Protein AF-A0A499V129-F1 (afdb_monomer_lite)

pLDDT: mean 91.71, std 9.93, range [38.5, 97.94]

Radius of gyration: 14.78 Å; chains: 1; bounding box: 38×26×39 Å

Organism: NCBI:txid68175

Sequence (98 aa):
MHANTAADVPARLEALGSTAGLDRAALHSQLAAALSVLVHLVRDRGGRRRIAELHVLDRDRAGFVTTVPAAVWSPEGFERAVGWQRLQRLCARGGGAA

Structure (mmCIF, N/CA/C/O backbone):
data_AF-A0A499V129-F1
#
_entry.id   AF-A0A499V129-F1
#
loop_
_atom_site.group_PDB
_atom_site.id
_atom_site.type_symbol
_atom_site.label_atom_id
_atom_si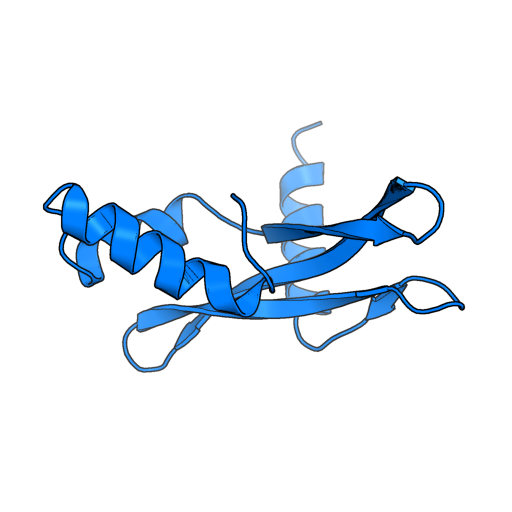te.label_alt_id
_atom_site.label_comp_id
_atom_site.label_asym_id
_atom_site.label_entity_id
_atom_site.label_seq_id
_atom_site.pdbx_PDB_ins_code
_atom_site.Cartn_x
_atom_site.Cartn_y
_atom_site.Cartn_z
_atom_site.occupancy
_atom_site.B_iso_or_equiv
_atom_site.auth_seq_id
_atom_site.auth_comp_id
_atom_site.auth_asym_id
_atom_site.auth_atom_id
_atom_site.pdbx_PDB_model_num
ATOM 1 N N . MET A 1 1 ? 5.605 10.274 -0.723 1.00 82.56 1 MET A N 1
ATOM 2 C CA . MET A 1 1 ? 6.455 9.971 0.448 1.00 82.56 1 MET A CA 1
ATOM 3 C C . MET A 1 1 ? 7.792 9.444 -0.041 1.00 82.56 1 MET A C 1
ATOM 5 O O . MET A 1 1 ? 7.791 8.671 -0.990 1.00 82.56 1 MET A O 1
ATOM 9 N N . HIS A 1 2 ? 8.912 9.869 0.549 1.00 83.31 2 HIS A N 1
ATOM 10 C CA . HIS A 1 2 ? 10.206 9.265 0.234 1.00 83.31 2 HIS A CA 1
ATOM 11 C C . HIS A 1 2 ? 10.385 8.004 1.086 1.00 83.31 2 HIS A C 1
ATOM 13 O O . HIS A 1 2 ? 10.327 8.089 2.313 1.00 83.31 2 HIS A O 1
ATOM 19 N N . ALA A 1 3 ? 10.551 6.857 0.435 1.00 82.38 3 ALA A N 1
ATOM 20 C CA . ALA A 1 3 ? 10.797 5.558 1.048 1.00 82.38 3 ALA A CA 1
ATOM 21 C C . ALA A 1 3 ? 11.691 4.732 0.118 1.00 82.38 3 ALA A C 1
ATOM 23 O O . ALA A 1 3 ? 11.584 4.876 -1.100 1.00 82.38 3 ALA A O 1
ATOM 24 N N . ASN A 1 4 ? 12.569 3.903 0.686 1.00 83.38 4 ASN A N 1
ATOM 25 C CA . ASN A 1 4 ? 13.481 3.077 -0.109 1.00 83.38 4 ASN A CA 1
ATOM 26 C C . ASN A 1 4 ? 12.714 1.958 -0.817 1.00 83.38 4 ASN A C 1
ATOM 28 O O . ASN A 1 4 ? 13.014 1.636 -1.960 1.00 83.38 4 ASN A O 1
ATOM 32 N N . THR A 1 5 ? 11.680 1.428 -0.163 1.00 87.62 5 THR A N 1
ATOM 33 C CA . THR A 1 5 ? 10.738 0.458 -0.725 1.00 87.62 5 THR A CA 1
ATOM 34 C C . THR A 1 5 ? 9.296 0.855 -0.402 1.00 87.62 5 THR A C 1
ATOM 36 O O . THR A 1 5 ? 9.046 1.713 0.448 1.00 87.62 5 THR A O 1
ATOM 39 N N . ALA A 1 6 ? 8.318 0.247 -1.079 1.00 90.00 6 ALA A N 1
ATOM 40 C CA . ALA A 1 6 ? 6.917 0.402 -0.683 1.00 90.00 6 ALA A CA 1
ATOM 41 C C . ALA A 1 6 ? 6.639 -0.226 0.698 1.00 90.00 6 ALA A C 1
ATOM 43 O O . ALA A 1 6 ? 5.853 0.330 1.461 1.00 90.00 6 ALA A O 1
ATOM 44 N N . ALA A 1 7 ? 7.338 -1.313 1.043 1.00 90.88 7 ALA A N 1
ATOM 45 C CA . ALA A 1 7 ? 7.207 -2.003 2.327 1.00 90.88 7 ALA A CA 1
ATOM 46 C C . ALA A 1 7 ? 7.645 -1.155 3.532 1.00 90.88 7 ALA A C 1
ATOM 48 O O . ALA A 1 7 ? 7.134 -1.350 4.631 1.00 90.88 7 ALA A O 1
ATOM 49 N N . ASP A 1 8 ? 8.516 -0.164 3.325 1.00 93.31 8 ASP A N 1
ATOM 50 C CA . ASP A 1 8 ? 8.952 0.756 4.385 1.00 93.31 8 ASP A CA 1
ATOM 51 C C . ASP A 1 8 ? 7.924 1.858 4.694 1.00 93.31 8 ASP A C 1
ATOM 53 O O . ASP A 1 8 ? 8.089 2.616 5.653 1.00 93.31 8 ASP A O 1
ATOM 57 N N . VAL A 1 9 ? 6.886 2.016 3.863 1.00 94.31 9 VAL A N 1
ATOM 58 C CA . VAL A 1 9 ? 5.928 3.127 3.980 1.00 94.31 9 VAL A CA 1
ATOM 59 C C . VAL A 1 9 ? 5.151 3.097 5.303 1.00 94.31 9 VAL A C 1
ATOM 61 O O . VAL A 1 9 ? 5.099 4.154 5.937 1.00 94.31 9 VAL A O 1
ATOM 64 N N . PRO A 1 10 ? 4.595 1.959 5.775 1.00 94.19 10 PRO A N 1
ATOM 65 C CA . PRO A 1 10 ? 3.924 1.907 7.073 1.00 94.19 10 PRO A CA 1
ATOM 66 C C . PRO A 1 10 ? 4.832 2.353 8.222 1.00 94.19 10 PRO A C 1
ATOM 68 O O . PRO A 1 10 ? 4.463 3.261 8.955 1.00 94.19 10 PRO A O 1
ATOM 71 N N . ALA A 1 11 ? 6.057 1.826 8.311 1.00 93.62 11 ALA A N 1
ATOM 72 C CA . ALA A 1 11 ? 7.005 2.189 9.368 1.00 93.62 11 ALA A CA 1
ATOM 73 C C . ALA A 1 11 ? 7.399 3.680 9.332 1.00 93.62 11 ALA A C 1
ATOM 75 O O . ALA A 1 11 ? 7.545 4.329 10.367 1.00 93.62 11 ALA A O 1
ATOM 76 N N . ARG A 1 12 ? 7.540 4.269 8.138 1.00 94.19 12 ARG A N 1
ATOM 77 C CA . ARG A 1 12 ? 7.805 5.713 8.000 1.00 94.19 12 ARG A CA 1
ATOM 78 C C . ARG A 1 12 ? 6.616 6.559 8.435 1.00 94.19 12 ARG A C 1
ATOM 80 O O . ARG A 1 12 ? 6.810 7.599 9.060 1.00 94.19 12 ARG A O 1
ATOM 87 N N . LEU A 1 13 ? 5.400 6.130 8.110 1.00 95.06 13 LEU A N 1
ATOM 88 C CA . LEU A 1 13 ? 4.190 6.788 8.587 1.00 95.06 13 LEU A CA 1
ATOM 89 C C . LEU A 1 13 ? 4.042 6.651 10.101 1.00 95.06 13 LEU A C 1
ATOM 91 O O . LEU A 1 13 ? 3.647 7.625 10.727 1.00 95.06 13 LEU A O 1
ATOM 95 N N . GLU A 1 14 ? 4.402 5.507 10.687 1.00 96.06 14 GLU A N 1
ATOM 96 C CA . GLU A 1 14 ? 4.447 5.301 12.143 1.00 96.06 14 GLU A CA 1
ATOM 97 C C . GLU A 1 14 ? 5.386 6.302 12.814 1.00 96.06 14 GLU A C 1
ATOM 99 O O . GLU A 1 14 ? 4.981 6.989 13.751 1.00 96.06 14 GLU A O 1
ATOM 104 N N . ALA A 1 15 ? 6.605 6.460 12.290 1.00 94.62 15 ALA A N 1
ATOM 105 C CA . ALA A 1 15 ? 7.555 7.444 12.798 1.00 94.62 15 ALA A CA 1
ATOM 106 C C . ALA A 1 15 ? 6.999 8.878 12.711 1.00 94.62 15 ALA A C 1
ATOM 108 O O . ALA A 1 15 ? 7.056 9.621 13.690 1.00 94.62 15 ALA A O 1
ATOM 109 N N . LEU A 1 16 ? 6.411 9.263 11.571 1.00 94.56 16 LEU A N 1
ATOM 110 C CA . LEU A 1 16 ? 5.802 10.589 11.406 1.00 94.56 16 LEU A CA 1
ATOM 111 C C . LEU A 1 16 ? 4.595 10.793 12.334 1.00 94.56 16 LEU A C 1
ATOM 113 O O . LEU A 1 16 ? 4.510 11.816 13.009 1.00 94.56 16 LEU A O 1
ATOM 117 N N . GLY A 1 17 ? 3.689 9.819 12.410 1.00 94.88 17 GLY A N 1
ATOM 118 C CA . GLY A 1 17 ? 2.512 9.859 13.276 1.00 94.88 17 GLY A CA 1
ATOM 119 C C . GLY A 1 17 ? 2.888 9.993 14.748 1.00 94.88 17 GLY A C 1
ATOM 120 O O . GLY A 1 17 ? 2.332 10.841 15.442 1.00 94.88 17 GLY A O 1
A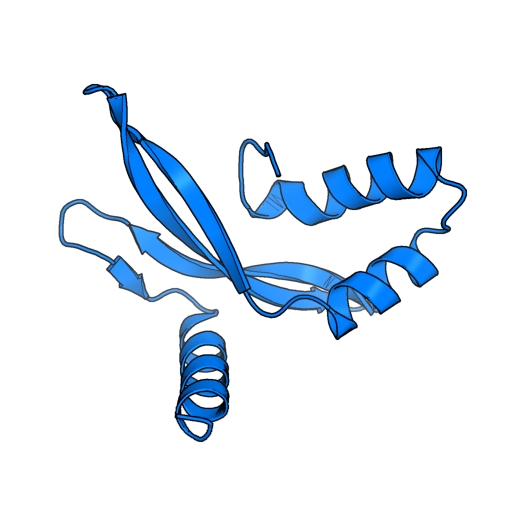TOM 121 N N . SER A 1 18 ? 3.909 9.255 15.192 1.00 95.44 18 SER A N 1
ATOM 122 C CA . SER A 1 18 ? 4.424 9.356 16.558 1.00 95.44 18 SER A CA 1
ATOM 123 C C . SER A 1 18 ? 4.935 10.763 16.879 1.00 95.44 18 SER A C 1
ATOM 125 O O . SER A 1 18 ? 4.670 11.261 17.970 1.00 95.44 18 SER A O 1
ATOM 127 N N . THR A 1 19 ? 5.623 11.435 15.946 1.00 95.06 19 THR A N 1
ATOM 128 C CA . THR A 1 19 ? 6.060 12.834 16.151 1.00 95.06 19 THR A CA 1
ATOM 129 C C . THR A 1 19 ? 4.898 13.829 16.200 1.00 95.06 19 THR A C 1
ATOM 131 O O . THR A 1 19 ? 5.040 14.903 16.775 1.00 95.06 19 THR A O 1
ATOM 134 N N . ALA A 1 20 ? 3.744 13.461 15.641 1.00 94.31 20 ALA A N 1
ATOM 135 C CA . ALA A 1 20 ? 2.513 14.246 15.660 1.00 94.31 20 ALA A CA 1
ATOM 136 C C . ALA A 1 20 ? 1.567 13.877 16.823 1.00 94.31 20 ALA A C 1
ATOM 138 O O . ALA A 1 20 ? 0.448 14.383 16.878 1.00 94.31 20 ALA A O 1
ATOM 139 N N . GLY A 1 21 ? 1.984 12.995 17.740 1.00 95.75 21 GLY A N 1
ATOM 140 C CA . GLY A 1 21 ? 1.169 12.557 18.878 1.00 95.75 21 GLY A CA 1
ATOM 141 C C . GLY A 1 21 ? 0.058 11.560 18.528 1.00 95.75 21 GLY A C 1
ATOM 142 O O . GLY A 1 21 ? -0.818 11.318 19.354 1.00 95.75 21 GLY A O 1
ATOM 143 N N . LEU A 1 22 ? 0.078 10.973 17.326 1.00 96.06 22 LEU A N 1
ATOM 144 C CA . LEU A 1 22 ? -0.825 9.884 16.964 1.00 96.06 22 LEU A CA 1
ATOM 145 C C . LEU A 1 22 ? -0.279 8.565 17.502 1.00 96.06 22 LEU A C 1
ATOM 147 O O . LEU A 1 22 ? 0.872 8.205 17.245 1.00 96.06 22 LEU A O 1
ATOM 151 N N . ASP A 1 23 ? -1.128 7.813 18.198 1.00 95.81 23 ASP A N 1
ATOM 152 C CA . ASP A 1 23 ? -0.808 6.429 18.509 1.00 95.81 23 ASP A CA 1
ATOM 153 C C . ASP A 1 23 ? -0.820 5.562 17.236 1.00 95.81 23 ASP A C 1
ATOM 155 O O . ASP A 1 23 ? -1.412 5.895 16.199 1.00 95.81 23 ASP A O 1
ATOM 159 N N . ARG A 1 24 ? -0.140 4.417 17.319 1.00 95.81 24 ARG A N 1
ATOM 160 C CA . ARG A 1 24 ? 0.033 3.500 16.191 1.00 95.81 24 ARG A CA 1
ATOM 161 C C . ARG A 1 24 ? -1.303 2.984 15.644 1.00 95.81 24 ARG A C 1
ATOM 163 O O . ARG A 1 24 ? -1.466 2.885 14.429 1.00 95.81 24 ARG A O 1
ATOM 170 N N . ALA A 1 25 ? -2.265 2.662 16.506 1.00 96.31 25 ALA A N 1
ATOM 171 C CA . ALA A 1 25 ? -3.547 2.110 16.080 1.00 96.31 25 ALA A CA 1
ATOM 172 C C . ALA A 1 25 ? -4.403 3.162 15.358 1.00 96.31 25 ALA A C 1
ATOM 174 O O . ALA A 1 25 ? -4.959 2.873 14.295 1.00 96.31 25 ALA A O 1
ATOM 175 N N . ALA A 1 26 ? -4.454 4.389 15.879 1.00 96.44 26 ALA A N 1
ATOM 176 C CA . ALA A 1 26 ? -5.124 5.526 15.261 1.00 96.44 26 ALA A CA 1
ATOM 177 C C . ALA A 1 26 ? -4.545 5.815 13.870 1.00 96.44 26 ALA A C 1
ATOM 179 O O . ALA A 1 26 ? -5.297 5.938 12.899 1.00 96.44 26 ALA A O 1
ATOM 180 N N . LEU A 1 27 ? -3.215 5.822 13.746 1.00 96.81 27 LEU A N 1
ATOM 181 C CA . LEU A 1 27 ? -2.541 5.987 12.463 1.00 96.81 27 LEU A CA 1
ATOM 182 C C . LEU A 1 27 ? -2.930 4.889 11.462 1.00 96.81 27 LEU A C 1
ATOM 184 O O . LEU A 1 27 ? -3.294 5.199 10.328 1.00 96.81 27 LEU A O 1
ATOM 188 N N . HIS A 1 28 ? -2.864 3.610 11.849 1.00 97.19 28 HIS A N 1
ATOM 189 C CA . HIS A 1 28 ? -3.218 2.513 10.940 1.00 97.19 28 HIS A CA 1
ATOM 190 C C . HIS A 1 28 ? -4.702 2.506 10.570 1.00 97.19 28 HIS A C 1
ATOM 192 O O . HIS A 1 28 ? -5.045 2.156 9.439 1.00 97.19 28 HIS A O 1
ATOM 198 N N . SER A 1 29 ? -5.575 2.927 11.487 1.00 95.94 29 SER A N 1
ATOM 199 C CA . SER A 1 29 ? -6.996 3.124 11.209 1.00 95.94 29 SER A CA 1
ATOM 200 C C . SER A 1 29 ? -7.199 4.174 10.113 1.00 95.94 29 SER A C 1
ATOM 202 O O . SER A 1 29 ? -7.870 3.904 9.114 1.00 95.94 29 SER A O 1
ATOM 204 N N . GLN A 1 30 ? -6.534 5.330 10.228 1.00 95.00 30 GLN A N 1
ATOM 205 C CA . GLN A 1 30 ? -6.579 6.371 9.200 1.00 95.00 30 GLN A CA 1
ATOM 206 C C . GLN A 1 30 ? -5.983 5.905 7.869 1.00 95.00 30 GLN A C 1
ATOM 208 O O . GLN A 1 30 ? -6.590 6.102 6.819 1.00 95.00 30 GLN A O 1
ATOM 213 N N . LEU A 1 31 ? -4.829 5.237 7.903 1.00 94.31 31 LEU A N 1
ATOM 214 C CA . LEU A 1 31 ? -4.171 4.671 6.725 1.00 94.31 31 LEU A CA 1
ATOM 215 C C . LEU A 1 31 ? -5.087 3.729 5.943 1.00 94.31 31 LEU A C 1
ATOM 217 O O . LEU A 1 31 ? -5.207 3.858 4.725 1.00 94.31 31 LEU A O 1
ATOM 221 N N . ALA A 1 32 ? -5.742 2.802 6.644 1.00 93.81 32 ALA A N 1
ATOM 222 C CA . ALA A 1 32 ? -6.623 1.818 6.030 1.00 93.81 32 ALA A CA 1
ATOM 223 C C . ALA A 1 32 ? -7.890 2.438 5.425 1.00 93.81 32 ALA A C 1
ATOM 225 O O . ALA A 1 32 ? -8.468 1.859 4.506 1.00 93.81 32 ALA A O 1
ATOM 226 N N . ALA A 1 33 ? -8.339 3.579 5.953 1.00 92.12 33 ALA A N 1
ATOM 227 C CA . ALA A 1 33 ? -9.492 4.307 5.436 1.00 92.12 33 ALA A CA 1
ATOM 228 C C . ALA A 1 33 ? -9.126 5.234 4.264 1.00 92.12 33 ALA A C 1
ATOM 230 O O . ALA A 1 33 ? -9.926 5.407 3.348 1.00 92.12 33 ALA A O 1
ATOM 231 N N . ALA A 1 34 ? -7.934 5.833 4.290 1.00 91.44 34 ALA A N 1
ATOM 232 C CA . ALA A 1 34 ? -7.546 6.891 3.361 1.00 91.44 34 ALA A CA 1
ATOM 233 C C . ALA A 1 34 ? -6.828 6.385 2.103 1.00 91.44 34 ALA A C 1
ATOM 235 O O . ALA A 1 34 ? -6.907 7.022 1.054 1.00 91.44 34 ALA A O 1
ATOM 236 N N . LEU A 1 35 ? -6.100 5.269 2.191 1.00 91.88 35 LEU A N 1
ATOM 237 C CA . LEU A 1 35 ? -5.247 4.792 1.107 1.00 91.88 35 LEU A CA 1
ATOM 238 C C . LEU A 1 35 ? -5.711 3.432 0.583 1.00 91.88 35 LEU A C 1
ATOM 240 O O . LEU A 1 35 ? -6.132 2.552 1.326 1.00 91.88 35 LEU A O 1
ATOM 244 N N . SER A 1 36 ? -5.597 3.250 -0.732 1.00 92.12 36 SER A N 1
ATOM 245 C CA . SER A 1 36 ? -5.950 1.991 -1.407 1.00 92.12 36 SER A CA 1
ATOM 246 C C . SER A 1 36 ? -4.754 1.340 -2.100 1.00 92.12 36 SER A C 1
ATOM 248 O O . SER A 1 36 ? -4.611 0.115 -2.079 1.00 92.12 36 SER A O 1
ATOM 250 N N . VAL A 1 37 ? -3.898 2.158 -2.714 1.00 95.00 37 VAL A N 1
ATOM 251 C CA . VAL A 1 37 ? -2.769 1.726 -3.543 1.00 95.00 37 VAL A CA 1
ATOM 252 C C . VAL A 1 37 ? -1.567 2.622 -3.258 1.00 95.00 37 VAL A C 1
ATOM 254 O O . VAL A 1 37 ? -1.715 3.834 -3.105 1.00 95.00 37 VAL A O 1
ATOM 257 N N . LEU A 1 38 ? -0.375 2.032 -3.227 1.00 95.12 38 LEU A N 1
ATOM 258 C CA . LEU A 1 38 ? 0.900 2.737 -3.242 1.00 95.12 38 LEU A CA 1
ATOM 259 C C . LEU A 1 38 ? 1.563 2.554 -4.606 1.00 95.12 38 LEU A C 1
ATOM 261 O O . LEU A 1 38 ? 1.709 1.433 -5.094 1.00 95.12 38 LEU A O 1
ATOM 265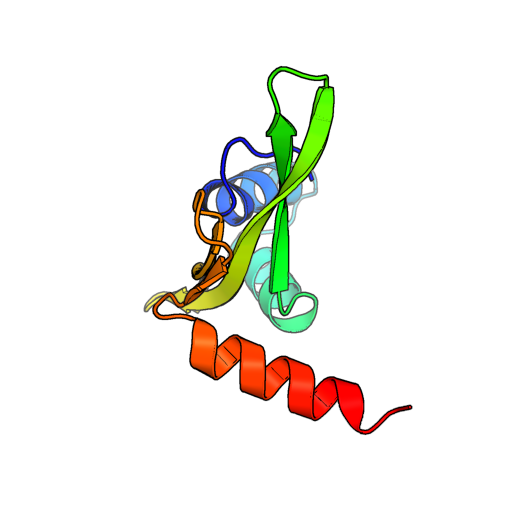 N N . VAL A 1 39 ? 1.995 3.665 -5.198 1.00 95.06 39 VAL A N 1
ATOM 266 C CA . VAL A 1 39 ? 2.756 3.688 -6.451 1.00 95.06 39 VAL A CA 1
ATOM 267 C C . VAL A 1 39 ? 4.204 4.026 -6.118 1.00 95.06 39 VAL A C 1
ATOM 269 O O . VAL A 1 39 ? 4.513 5.164 -5.758 1.00 95.06 39 VAL A O 1
ATOM 272 N N . HIS A 1 40 ? 5.093 3.040 -6.208 1.00 94.94 40 HIS A N 1
ATOM 273 C CA . HIS A 1 40 ? 6.513 3.225 -5.938 1.00 94.94 40 HIS A CA 1
ATOM 274 C C . HIS A 1 40 ? 7.240 3.653 -7.214 1.00 94.94 40 HIS A C 1
ATOM 276 O O . HIS A 1 40 ? 7.270 2.928 -8.212 1.00 94.94 40 HIS A O 1
ATOM 282 N N . LEU A 1 41 ? 7.858 4.832 -7.170 1.00 93.56 41 LEU A N 1
ATOM 283 C CA . LEU A 1 41 ? 8.604 5.411 -8.283 1.00 93.56 41 LEU A CA 1
ATOM 284 C C . LEU A 1 41 ? 10.106 5.327 -8.023 1.00 93.56 41 LEU A C 1
ATOM 286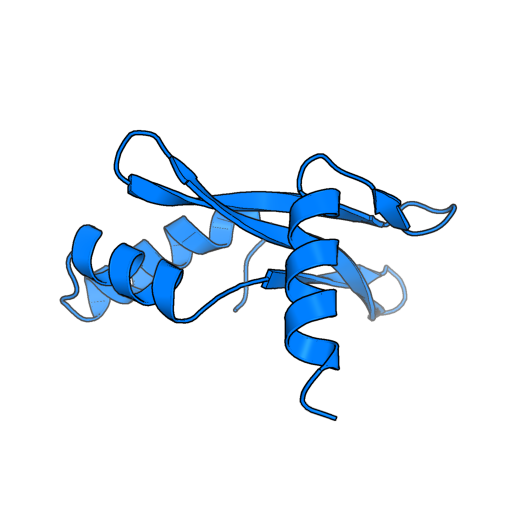 O O . LEU A 1 41 ? 10.584 5.806 -6.997 1.00 93.56 41 LEU A O 1
ATOM 290 N N . VAL A 1 42 ? 10.852 4.827 -9.004 1.00 91.38 42 VAL A N 1
ATOM 291 C CA . VAL A 1 42 ? 12.320 4.864 -9.009 1.00 91.38 42 VAL A CA 1
ATOM 292 C C . VAL A 1 42 ? 12.820 5.776 -10.118 1.00 91.38 42 VAL A C 1
ATOM 294 O O . VAL A 1 42 ? 12.108 6.067 -11.084 1.00 91.38 42 VAL A O 1
ATOM 297 N N . ARG A 1 43 ? 14.068 6.223 -9.993 1.00 91.25 43 ARG A N 1
ATOM 298 C CA . ARG A 1 43 ? 14.801 6.839 -11.101 1.00 91.25 43 ARG A CA 1
ATOM 299 C C . ARG A 1 43 ? 15.707 5.787 -11.724 1.00 91.25 43 ARG A C 1
ATOM 301 O O . ARG A 1 43 ? 16.420 5.096 -11.001 1.00 91.25 43 ARG A O 1
ATOM 308 N N . ASP A 1 44 ? 15.651 5.647 -13.043 1.00 84.69 44 ASP A N 1
ATOM 309 C CA . ASP A 1 44 ? 16.606 4.814 -13.770 1.00 84.69 44 ASP A CA 1
ATOM 310 C C . ASP A 1 44 ? 17.992 5.487 -13.837 1.00 84.69 44 ASP A C 1
ATOM 312 O O . ASP A 1 44 ? 18.173 6.637 -13.425 1.00 84.69 44 ASP A O 1
ATOM 316 N N . ARG A 1 45 ? 18.989 4.771 -14.374 1.00 85.00 45 ARG A N 1
ATOM 317 C CA . ARG A 1 45 ? 20.352 5.306 -14.555 1.00 85.00 45 ARG A CA 1
ATOM 318 C C . ARG A 1 45 ? 20.410 6.512 -15.505 1.00 85.00 45 ARG A C 1
ATOM 320 O O . ARG A 1 45 ? 21.374 7.263 -15.451 1.00 85.00 45 ARG A O 1
ATOM 327 N N . GLY A 1 46 ? 19.391 6.705 -16.345 1.00 88.19 46 GLY A N 1
ATOM 328 C CA . GLY A 1 46 ? 19.236 7.867 -17.221 1.00 88.19 46 GLY A CA 1
ATOM 329 C C . GLY A 1 46 ? 18.476 9.031 -16.574 1.00 88.19 46 GLY A C 1
ATOM 330 O O . GLY A 1 46 ? 18.157 10.000 -17.256 1.00 88.19 46 GLY A O 1
ATOM 331 N N . GLY A 1 47 ? 18.146 8.947 -15.280 1.00 90.25 47 GLY A N 1
ATOM 332 C CA . GLY A 1 47 ? 17.442 9.990 -14.535 1.00 90.25 47 GLY A CA 1
ATOM 333 C C . GLY A 1 47 ? 15.927 10.036 -14.764 1.00 90.25 47 GLY A C 1
ATOM 334 O O . GLY A 1 47 ? 15.243 10.857 -14.13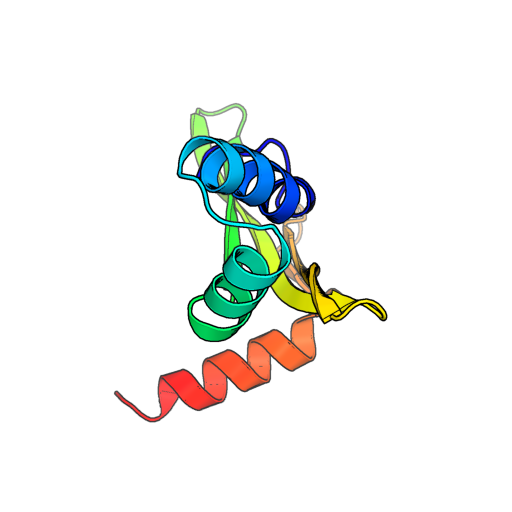9 1.00 90.25 47 GLY A O 1
ATOM 335 N N . ARG A 1 48 ? 15.373 9.152 -15.603 1.00 90.50 48 ARG A N 1
ATOM 336 C CA . ARG A 1 48 ? 13.935 9.108 -15.886 1.00 90.50 48 ARG A CA 1
ATOM 337 C C . ARG A 1 48 ? 13.197 8.436 -14.738 1.00 90.50 48 ARG A C 1
ATOM 339 O O . ARG A 1 48 ? 13.631 7.415 -14.204 1.00 90.50 48 ARG A O 1
ATOM 346 N N . ARG A 1 49 ? 12.067 9.024 -14.341 1.00 92.62 49 ARG A N 1
ATOM 347 C CA . ARG A 1 49 ? 11.177 8.441 -13.332 1.00 92.62 49 ARG A CA 1
ATOM 348 C C . ARG A 1 49 ? 10.317 7.368 -13.982 1.00 92.62 49 ARG A C 1
ATOM 350 O O . ARG A 1 49 ? 9.697 7.625 -15.009 1.00 92.62 49 ARG A O 1
ATOM 357 N N . ARG A 1 50 ? 10.241 6.204 -13.347 1.00 90.75 50 ARG A N 1
ATOM 358 C CA . ARG A 1 50 ? 9.340 5.118 -13.736 1.00 90.75 50 ARG A CA 1
ATOM 359 C C . ARG A 1 50 ? 8.691 4.501 -12.509 1.00 90.75 50 ARG A C 1
ATOM 361 O O . ARG A 1 50 ? 9.251 4.559 -11.415 1.00 90.75 50 ARG A O 1
ATOM 368 N N . ILE A 1 51 ? 7.536 3.885 -12.707 1.00 94.12 51 ILE A N 1
ATOM 369 C CA . ILE A 1 51 ? 6.916 3.036 -11.692 1.00 94.12 51 ILE A CA 1
ATOM 370 C C . ILE A 1 51 ? 7.727 1.743 -11.626 1.00 94.12 51 ILE A C 1
ATOM 372 O O . ILE A 1 51 ? 7.883 1.067 -12.638 1.00 94.12 51 ILE A O 1
ATOM 376 N N . ALA A 1 52 ? 8.276 1.441 -10.452 1.00 93.94 52 ALA A N 1
ATOM 377 C CA . ALA A 1 52 ? 8.927 0.162 -10.194 1.00 93.94 52 ALA A CA 1
ATOM 378 C C . ALA A 1 52 ? 7.931 -0.853 -9.649 1.00 93.94 52 ALA A C 1
ATOM 380 O O . ALA A 1 52 ? 7.966 -2.009 -10.040 1.00 93.94 52 ALA A O 1
ATOM 381 N N . GLU A 1 53 ? 7.041 -0.426 -8.753 1.00 96.06 53 GLU A N 1
ATOM 382 C CA . GLU A 1 53 ? 6.130 -1.338 -8.071 1.00 96.06 53 GLU A CA 1
ATOM 383 C C . GLU A 1 53 ? 4.786 -0.665 -7.797 1.00 96.06 53 GLU A C 1
ATOM 385 O O . GLU A 1 53 ? 4.705 0.531 -7.501 1.00 96.06 53 GLU A O 1
ATOM 390 N N . LEU A 1 54 ? 3.729 -1.464 -7.857 1.00 97.00 54 LEU A N 1
ATOM 391 C CA . LEU A 1 54 ? 2.399 -1.133 -7.371 1.00 97.00 54 LEU A CA 1
ATOM 392 C C . LEU A 1 54 ? 2.101 -2.046 -6.194 1.00 97.00 54 LEU A C 1
ATOM 394 O O . LEU A 1 54 ? 2.191 -3.266 -6.325 1.00 97.00 54 LEU A O 1
ATOM 398 N N . HIS A 1 55 ? 1.715 -1.469 -5.064 1.00 97.56 55 HIS A N 1
ATOM 399 C CA . HIS A 1 55 ? 1.301 -2.219 -3.883 1.00 97.56 55 HIS A CA 1
ATOM 400 C C . HIS A 1 55 ? -0.136 -1.883 -3.531 1.00 97.56 55 HIS A C 1
ATOM 402 O O . HIS A 1 55 ? -0.558 -0.733 -3.622 1.00 97.56 55 HIS A O 1
ATOM 408 N N . VAL A 1 56 ? -0.886 -2.883 -3.095 1.00 97.19 56 VAL A N 1
ATOM 409 C CA . VAL A 1 56 ? -2.174 -2.684 -2.427 1.00 97.19 56 VAL A CA 1
ATOM 410 C C . VAL A 1 56 ? -1.965 -2.720 -0.923 1.00 97.19 56 VAL A C 1
ATOM 412 O O . VAL A 1 56 ? -1.002 -3.313 -0.438 1.00 97.19 56 VAL A O 1
ATOM 415 N N . LEU A 1 57 ? -2.872 -2.091 -0.183 1.00 95.44 57 LEU A N 1
ATOM 416 C CA . LEU A 1 57 ? -2.861 -2.168 1.274 1.00 95.44 57 LEU A CA 1
ATOM 417 C C . LEU A 1 57 ? -3.686 -3.352 1.769 1.00 95.44 57 LEU A C 1
ATOM 419 O O . LEU A 1 57 ? -4.789 -3.601 1.262 1.00 95.44 57 LEU A O 1
ATOM 423 N N . ASP A 1 58 ? -3.159 -4.035 2.778 1.00 94.44 58 ASP A N 1
ATOM 424 C CA . ASP A 1 58 ? -3.838 -5.084 3.533 1.00 94.44 58 ASP A CA 1
ATOM 425 C C . ASP A 1 58 ? -3.686 -4.853 5.042 1.00 94.44 58 ASP A C 1
ATOM 427 O O . ASP A 1 58 ? -3.040 -3.891 5.458 1.00 94.44 58 ASP A O 1
ATOM 431 N N . ARG A 1 59 ? -4.314 -5.696 5.865 1.00 94.62 59 ARG A N 1
ATOM 432 C CA . ARG A 1 59 ? -4.129 -5.697 7.319 1.00 94.62 59 ARG A CA 1
ATOM 433 C C . ARG A 1 59 ? -3.570 -7.028 7.790 1.00 94.62 59 ARG A C 1
ATOM 435 O O . ARG A 1 59 ? -4.058 -8.082 7.394 1.00 94.62 59 ARG A O 1
ATOM 442 N N . ASP A 1 60 ? -2.561 -6.969 8.649 1.00 94.62 60 ASP A N 1
ATOM 443 C CA . ASP A 1 60 ? -2.029 -8.155 9.309 1.00 94.62 60 ASP A CA 1
ATOM 444 C C . ASP A 1 60 ? -2.974 -8.677 10.410 1.00 94.62 60 ASP A C 1
ATOM 446 O O . ASP A 1 60 ? -4.057 -8.140 10.660 1.00 94.62 60 ASP A O 1
ATOM 450 N N . ARG A 1 61 ? -2.551 -9.740 11.104 1.00 95.06 61 ARG A N 1
ATOM 451 C CA . ARG A 1 61 ? -3.327 -10.348 12.194 1.00 95.06 61 ARG A CA 1
ATOM 452 C C . ARG A 1 61 ? -3.538 -9.406 13.388 1.00 95.06 61 ARG A C 1
ATOM 454 O O . ARG A 1 61 ? -4.502 -9.592 14.125 1.00 95.06 61 ARG A O 1
ATOM 461 N N . ALA A 1 62 ? -2.656 -8.429 13.586 1.00 94.19 62 ALA A N 1
ATOM 462 C CA . ALA A 1 62 ? -2.791 -7.406 14.620 1.00 94.19 62 ALA A CA 1
ATOM 463 C C . ALA A 1 62 ? -3.689 -6.235 14.172 1.00 94.19 62 ALA A C 1
ATOM 465 O O . ALA A 1 62 ? -3.992 -5.353 14.971 1.00 94.19 62 ALA A O 1
ATOM 466 N N . GLY A 1 63 ? -4.146 -6.234 12.916 1.00 94.12 63 GLY A N 1
ATOM 467 C CA . GLY A 1 63 ? -4.980 -5.186 12.336 1.00 94.12 63 GLY A CA 1
ATOM 468 C C . GLY A 1 63 ? -4.187 -4.003 11.779 1.00 94.12 63 GLY A C 1
ATOM 469 O O . GLY A 1 63 ? -4.797 -3.011 11.370 1.00 94.12 63 GLY A O 1
ATOM 470 N N . PHE A 1 64 ? -2.856 -4.093 11.728 1.00 96.19 64 PHE A N 1
ATOM 471 C CA . PHE A 1 64 ? -1.997 -3.031 11.219 1.00 96.19 64 PHE A CA 1
ATOM 472 C C . PHE A 1 64 ? -1.823 -3.127 9.710 1.00 96.19 64 PHE A C 1
ATOM 474 O O . PHE A 1 64 ? -1.788 -4.207 9.122 1.00 96.19 64 PHE A O 1
ATOM 481 N N . VAL A 1 65 ? -1.749 -1.959 9.075 1.00 96.94 65 VAL A N 1
ATOM 482 C CA . VAL A 1 65 ? -1.643 -1.852 7.620 1.00 96.94 65 VAL A CA 1
ATOM 483 C C . VAL A 1 65 ? -0.282 -2.342 7.151 1.00 96.94 65 VAL A C 1
ATOM 485 O O . VAL A 1 65 ? 0.751 -1.823 7.571 1.00 96.94 65 VAL A O 1
ATOM 488 N N . THR A 1 66 ? -0.306 -3.274 6.208 1.00 96.19 66 THR A N 1
ATOM 489 C CA . THR A 1 66 ? 0.859 -3.760 5.475 1.00 96.19 66 THR A CA 1
ATOM 490 C C . THR A 1 66 ? 0.682 -3.490 3.987 1.00 96.19 66 THR A C 1
ATOM 492 O O . THR A 1 66 ? -0.413 -3.189 3.500 1.00 96.19 66 THR A O 1
ATOM 495 N N . THR A 1 67 ? 1.782 -3.561 3.245 1.00 96.69 67 THR A N 1
ATOM 496 C CA . THR A 1 67 ? 1.776 -3.394 1.793 1.00 96.69 67 THR A CA 1
ATOM 497 C C . THR A 1 67 ? 2.004 -4.737 1.129 1.00 96.69 67 THR A C 1
ATOM 499 O O . THR A 1 67 ? 2.908 -5.478 1.514 1.00 96.69 67 THR A O 1
ATOM 502 N N . VAL A 1 68 ? 1.216 -5.032 0.107 1.00 97.19 68 VAL A N 1
ATOM 503 C CA . VAL A 1 68 ? 1.297 -6.283 -0.636 1.00 97.19 68 VAL A CA 1
ATOM 504 C C . VAL A 1 68 ? 1.580 -5.959 -2.102 1.00 97.19 68 VAL A C 1
ATOM 506 O O . VAL A 1 68 ? 0.798 -5.215 -2.709 1.00 97.19 68 VAL A O 1
ATOM 509 N N . PRO A 1 69 ? 2.649 -6.509 -2.707 1.00 97.62 69 PRO A N 1
ATOM 510 C CA . PRO A 1 69 ? 2.980 -6.225 -4.095 1.00 97.62 69 PRO A CA 1
ATOM 511 C C . PRO A 1 69 ? 1.862 -6.736 -5.003 1.00 97.62 69 PRO A C 1
ATOM 513 O O . PRO A 1 69 ? 1.447 -7.893 -4.928 1.00 97.62 69 PRO A O 1
ATOM 516 N N . ALA A 1 70 ? 1.365 -5.857 -5.864 1.00 97.94 70 ALA A N 1
ATOM 517 C CA . ALA A 1 70 ? 0.340 -6.145 -6.858 1.00 97.94 70 ALA A CA 1
ATOM 518 C C . ALA A 1 70 ? 0.924 -6.217 -8.269 1.00 97.94 70 ALA A C 1
ATOM 520 O O . ALA A 1 70 ? 0.508 -7.073 -9.047 1.00 97.94 70 ALA A O 1
ATOM 521 N N . ALA A 1 71 ? 1.901 -5.367 -8.582 1.00 97.56 71 ALA A N 1
ATOM 522 C CA . ALA A 1 71 ? 2.674 -5.458 -9.812 1.00 97.56 71 ALA A CA 1
ATOM 523 C C . ALA A 1 71 ? 4.113 -4.987 -9.590 1.00 97.56 71 ALA A C 1
ATOM 525 O O . ALA A 1 71 ? 4.336 -4.036 -8.841 1.00 97.56 71 ALA A O 1
ATOM 526 N N . VAL A 1 72 ? 5.066 -5.622 -10.263 1.00 96.56 72 VAL A N 1
ATOM 527 C CA . VAL A 1 72 ? 6.494 -5.286 -10.206 1.00 96.56 72 VAL A CA 1
ATOM 528 C C . VAL A 1 72 ? 7.003 -5.110 -11.630 1.00 96.56 72 VAL A C 1
ATOM 530 O O . VAL A 1 72 ? 6.648 -5.874 -12.521 1.00 96.56 72 VAL A O 1
ATOM 533 N N . TRP A 1 73 ? 7.786 -4.067 -11.869 1.00 94.12 73 TRP A N 1
ATOM 534 C CA . TRP A 1 73 ? 8.378 -3.795 -13.170 1.00 94.12 73 TRP A CA 1
ATOM 535 C C . TRP A 1 73 ? 9.564 -4.727 -13.430 1.00 94.12 73 TRP A C 1
ATOM 537 O O . TRP A 1 73 ? 10.541 -4.714 -12.679 1.00 94.12 73 TRP A O 1
ATOM 547 N N . SER A 1 74 ? 9.524 -5.438 -14.552 1.00 92.06 74 SER A N 1
ATOM 548 C CA . SER A 1 74 ? 10.624 -6.201 -15.138 1.00 92.06 74 SER A CA 1
ATOM 549 C C . SER A 1 74 ? 10.998 -5.640 -16.523 1.00 92.06 74 SER A C 1
ATOM 551 O O . SER A 1 74 ? 10.322 -4.741 -17.040 1.00 92.06 74 SER A O 1
ATOM 553 N N . PRO A 1 75 ? 12.119 -6.065 -17.133 1.00 89.00 75 PRO A N 1
ATOM 554 C CA . PRO A 1 75 ? 12.470 -5.667 -18.499 1.00 89.00 75 PRO A CA 1
ATOM 555 C C . PRO A 1 75 ? 11.378 -5.976 -19.539 1.00 89.00 75 PRO A C 1
ATOM 557 O O . PRO A 1 75 ? 11.242 -5.234 -20.510 1.00 89.00 75 PRO A O 1
ATOM 560 N N . GLU A 1 76 ? 10.578 -7.016 -19.309 1.00 92.50 76 GLU A N 1
ATOM 561 C CA . GLU A 1 76 ? 9.499 -7.486 -20.180 1.00 92.50 76 GLU A CA 1
ATOM 562 C C . GLU A 1 76 ? 8.162 -6.760 -19.928 1.00 92.50 76 GLU A C 1
ATOM 564 O O . GLU A 1 76 ? 7.208 -6.924 -20.691 1.00 92.50 76 GLU A O 1
ATOM 569 N N . GLY A 1 77 ? 8.085 -5.928 -18.884 1.00 92.62 77 GLY A N 1
ATOM 570 C CA . GLY A 1 77 ? 6.911 -5.133 -18.529 1.00 92.62 77 GLY A CA 1
ATOM 571 C C . GLY A 1 77 ? 6.489 -5.324 -17.074 1.00 92.62 77 GLY A C 1
ATOM 572 O O . GLY A 1 77 ? 7.291 -5.660 -16.214 1.00 92.62 77 GLY A O 1
ATOM 573 N N . PHE A 1 78 ? 5.218 -5.066 -16.763 1.00 95.12 78 PHE A N 1
ATOM 574 C CA . PHE A 1 78 ? 4.708 -5.315 -15.413 1.00 95.12 78 PHE A CA 1
ATOM 575 C C . PHE A 1 78 ? 4.362 -6.785 -15.209 1.00 95.12 78 PHE A C 1
ATOM 577 O O . PHE A 1 78 ? 3.441 -7.314 -15.834 1.00 95.12 78 PHE A O 1
ATOM 584 N N . GLU A 1 79 ? 5.028 -7.401 -14.244 1.00 97.38 79 GLU A N 1
ATOM 585 C CA . GLU A 1 79 ? 4.691 -8.719 -13.736 1.00 97.38 79 GLU A CA 1
ATOM 586 C C . GLU A 1 79 ? 3.655 -8.608 -12.625 1.00 97.38 79 GLU A C 1
ATOM 588 O O . GLU A 1 79 ? 3.724 -7.743 -11.749 1.00 97.38 79 GLU A O 1
ATOM 593 N N . ARG A 1 80 ? 2.660 -9.494 -12.666 1.00 97.88 80 ARG A N 1
ATOM 594 C CA . ARG A 1 80 ? 1.576 -9.540 -11.683 1.00 97.88 80 ARG A CA 1
ATOM 595 C C . ARG A 1 80 ? 2.064 -10.257 -10.431 1.00 97.88 80 ARG A C 1
ATOM 597 O O . ARG A 1 80 ? 2.595 -11.358 -10.521 1.00 97.88 80 ARG A O 1
ATOM 604 N N . ALA A 1 81 ? 1.807 -9.668 -9.273 1.00 97.12 81 ALA A N 1
ATOM 605 C CA . ALA A 1 81 ? 2.114 -10.254 -7.974 1.00 97.12 81 ALA A CA 1
ATOM 606 C C . ALA A 1 81 ? 0.827 -10.607 -7.205 1.00 97.12 81 ALA A C 1
ATOM 608 O O . ALA A 1 81 ? -0.289 -10.439 -7.703 1.00 97.12 81 ALA A O 1
ATOM 609 N N . VAL A 1 82 ? 0.963 -11.115 -5.980 1.00 97.25 82 VAL A N 1
ATOM 610 C CA . VAL A 1 82 ? -0.156 -11.642 -5.174 1.00 97.25 82 VAL A CA 1
ATOM 611 C C . VAL A 1 82 ? -1.290 -10.625 -4.950 1.00 97.25 82 VAL A C 1
ATOM 613 O O . VAL A 1 82 ? -2.465 -10.988 -4.930 1.00 97.25 82 VAL A O 1
ATOM 616 N N . GLY A 1 83 ? -0.973 -9.331 -4.869 1.00 97.19 83 GLY A N 1
ATOM 617 C CA . GLY A 1 83 ? -1.945 -8.246 -4.725 1.00 97.19 83 GLY A CA 1
ATOM 618 C C . GLY A 1 83 ? -2.723 -7.895 -6.002 1.00 97.19 83 GLY A C 1
ATOM 619 O O . GLY A 1 83 ? -3.632 -7.064 -5.947 1.00 97.19 83 GLY A O 1
ATOM 620 N N . TRP A 1 84 ? -2.406 -8.505 -7.151 1.00 97.56 84 TRP A N 1
ATOM 621 C CA . TRP A 1 84 ? -2.948 -8.121 -8.461 1.00 97.56 84 TRP A CA 1
ATOM 622 C C . TRP A 1 84 ? -4.478 -8.154 -8.519 1.00 97.56 84 TRP A C 1
ATOM 624 O O . TRP A 1 84 ? -5.111 -7.196 -8.962 1.00 97.56 84 TRP A O 1
ATOM 634 N N . GLN A 1 85 ? -5.100 -9.222 -8.012 1.00 96.62 85 GLN A N 1
ATOM 635 C CA . GLN A 1 85 ? -6.562 -9.344 -8.025 1.00 96.62 85 GLN A CA 1
ATOM 636 C C . GLN A 1 85 ? -7.240 -8.240 -7.202 1.00 96.62 85 GLN A C 1
ATOM 638 O O . GLN A 1 85 ? -8.318 -7.759 -7.554 1.00 96.62 85 GLN A O 1
ATOM 643 N N . ARG A 1 86 ? -6.618 -7.819 -6.092 1.00 95.56 86 ARG A N 1
ATOM 644 C CA . ARG A 1 86 ? -7.130 -6.721 -5.266 1.00 95.56 86 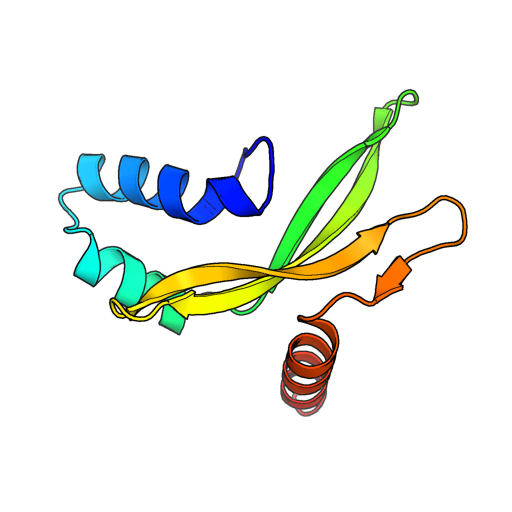ARG A CA 1
ATOM 645 C C . ARG A 1 86 ? -7.007 -5.389 -5.997 1.00 95.56 86 ARG A C 1
ATOM 647 O O . ARG A 1 86 ? -7.967 -4.624 -5.978 1.00 95.56 86 ARG A O 1
ATOM 654 N N . LEU A 1 87 ? -5.889 -5.148 -6.683 1.00 96.12 87 LEU A N 1
ATOM 655 C CA . LEU A 1 87 ? -5.702 -3.959 -7.516 1.00 96.12 87 LEU A CA 1
ATOM 656 C C . LEU A 1 87 ? -6.771 -3.876 -8.615 1.00 96.12 87 LEU A C 1
ATOM 658 O O . LEU A 1 87 ? -7.422 -2.845 -8.743 1.00 96.12 87 LEU A O 1
ATOM 662 N N . GLN A 1 88 ? -7.032 -4.974 -9.333 1.00 96.00 88 GLN A N 1
ATOM 663 C CA . GLN A 1 88 ? -8.087 -5.018 -10.354 1.00 96.00 88 GLN A CA 1
ATOM 664 C C . GLN A 1 88 ? -9.465 -4.654 -9.787 1.00 96.00 88 GLN A C 1
ATOM 666 O O . GLN A 1 88 ? -10.183 -3.854 -10.385 1.00 96.00 88 GLN A O 1
ATOM 671 N N . ARG A 1 89 ? -9.826 -5.185 -8.609 1.00 94.88 89 ARG A N 1
ATOM 672 C CA . ARG A 1 89 ? -11.091 -4.836 -7.938 1.00 94.88 89 ARG A CA 1
ATOM 673 C C . ARG A 1 89 ? -11.166 -3.357 -7.562 1.00 94.88 89 ARG A C 1
ATOM 675 O O . ARG A 1 89 ? -12.229 -2.761 -7.698 1.00 94.88 89 ARG A O 1
ATOM 682 N N . LEU A 1 90 ? -10.068 -2.769 -7.086 1.00 93.44 90 LEU A N 1
ATOM 683 C CA . LEU A 1 90 ? -10.006 -1.340 -6.761 1.00 93.44 90 LEU A CA 1
ATOM 684 C C . LEU A 1 90 ? -10.184 -0.478 -8.018 1.00 93.44 90 LEU A C 1
ATOM 686 O O . LEU A 1 90 ? -10.996 0.444 -8.009 1.00 93.44 90 LEU A O 1
ATOM 690 N N . CYS A 1 91 ? -9.504 -0.819 -9.115 1.00 93.25 91 CYS A N 1
ATOM 691 C CA . CYS A 1 91 ? -9.646 -0.119 -10.393 1.00 93.25 91 CYS A CA 1
ATOM 692 C C . CYS A 1 91 ? -11.066 -0.229 -10.964 1.00 93.25 91 CYS A C 1
ATOM 694 O O . CYS A 1 91 ? -11.610 0.771 -11.420 1.00 93.25 91 CYS A O 1
ATOM 696 N N . ALA A 1 92 ? -11.698 -1.405 -10.887 1.00 92.50 92 ALA A N 1
ATOM 697 C CA . ALA A 1 92 ? -13.073 -1.597 -11.353 1.00 92.50 92 ALA A CA 1
ATOM 698 C C . ALA A 1 92 ? -14.088 -0.743 -10.572 1.00 92.50 92 ALA A C 1
ATOM 700 O O . ALA A 1 92 ? -15.050 -0.249 -11.148 1.00 92.50 92 ALA A O 1
ATOM 701 N N . ARG A 1 93 ? -13.860 -0.530 -9.268 1.00 85.31 93 ARG A N 1
ATOM 702 C CA . ARG A 1 93 ? -14.691 0.358 -8.437 1.00 85.31 93 ARG A CA 1
ATOM 703 C C . ARG A 1 93 ? -14.482 1.833 -8.776 1.00 85.31 93 ARG A C 1
ATOM 705 O O . ARG A 1 93 ? -15.446 2.585 -8.787 1.00 85.31 93 ARG A O 1
ATOM 712 N N . GLY A 1 94 ? -13.239 2.237 -9.046 1.00 74.12 94 GLY A N 1
ATOM 713 C CA . GLY A 1 94 ? -12.910 3.616 -9.425 1.00 74.12 94 GLY A CA 1
ATOM 714 C C . GLY A 1 94 ? -13.365 3.990 -10.840 1.00 74.12 94 GLY A C 1
ATOM 715 O O . GLY A 1 94 ? -13.717 5.138 -11.079 1.00 74.12 94 GLY A O 1
ATOM 716 N N . GLY A 1 95 ? -13.403 3.024 -11.764 1.00 59.75 95 GLY A N 1
ATOM 717 C CA . GLY A 1 95 ? -13.810 3.227 -13.159 1.00 59.75 95 GLY A CA 1
ATOM 718 C C . GLY A 1 95 ? -15.317 3.381 -13.394 1.00 59.75 95 GLY A C 1
ATOM 719 O O . GLY A 1 95 ? -15.711 3.653 -14.519 1.00 59.75 95 GLY A O 1
ATOM 720 N N . GLY A 1 96 ? -16.156 3.212 -12.365 1.00 47.44 96 GLY A N 1
ATOM 721 C CA . GLY A 1 96 ? -17.605 3.454 -12.441 1.00 47.44 96 GLY A CA 1
ATOM 722 C C . GLY A 1 96 ? -18.028 4.892 -12.115 1.00 47.44 96 GLY A C 1
ATOM 723 O O . GLY A 1 96 ? -19.219 5.182 -12.122 1.00 47.44 96 GLY A O 1
ATOM 724 N N . ALA A 1 97 ? -17.074 5.770 -11.791 1.00 47.75 97 ALA A N 1
ATOM 725 C CA . ALA A 1 97 ? -17.310 7.175 -11.449 1.00 47.75 97 ALA A CA 1
ATOM 726 C C . ALA A 1 97 ? -16.838 8.158 -12.543 1.00 47.75 97 ALA A C 1
ATOM 728 O O . ALA A 1 97 ? -16.623 9.331 -12.241 1.00 47.75 97 ALA A O 1
ATOM 729 N N . ALA A 1 98 ? -16.644 7.685 -13.778 1.00 38.50 98 ALA A N 1
ATOM 730 C CA . ALA A 1 98 ? -16.232 8.496 -14.926 1.00 38.50 98 ALA A CA 1
ATOM 731 C C . ALA A 1 98 ? -17.358 8.610 -15.957 1.00 38.50 98 ALA A C 1
ATOM 733 O O . ALA A 1 98 ? -17.991 7.567 -16.239 1.00 38.50 98 ALA A O 1
#

InterPro domains:
  IPR027417 P-loop containing nucleoside triphosphate hydrolase [G3DSA:3.40.50.300] (1-64)

Foldseek 3Di:
DDDPDPQCVLVVQCVVCVVVVHDSVNSQVCCVVPDFKDFDWDQDPVRDIDGAWIWGWDADPVRGIGTFTQWGQDPVGIDGGPCVVVVVVVVVVVVVVD

Secondary structure (DSSP, 8-state):
---SSSTTHHHHHHHHHHHTT--HHHHHHHHHHH-SEEEEEEE-TTS-EEEEEEEEEEE-TTS-EEEEEEEEEETTEEEE-TTHHHHHHHHHHHTT--